Protein AF-A0A9D4WRE0-F1 (afdb_monomer_lite)

Radius of gyration: 13.5 Å; chains: 1; bounding box: 32×35×29 Å

Structure (mmCIF, N/CA/C/O backbone):
data_AF-A0A9D4WRE0-F1
#
_entry.id   AF-A0A9D4WRE0-F1
#
loop_
_atom_site.group_PDB
_atom_site.id
_atom_site.type_symbol
_atom_site.label_atom_id
_atom_site.label_alt_id
_atom_site.label_comp_id
_atom_site.label_asym_id
_atom_site.label_entity_id
_atom_site.label_seq_id
_atom_site.pdbx_PDB_ins_code
_atom_site.Cartn_x
_atom_site.Cartn_y
_atom_site.Cartn_z
_atom_site.occupancy
_atom_site.B_iso_or_equiv
_atom_site.auth_seq_id
_atom_site.auth_comp_id
_atom_site.auth_asym_id
_atom_site.auth_atom_id
_atom_site.pdbx_PDB_model_num
ATOM 1 N N . MET A 1 1 ? -13.175 -20.732 8.005 1.00 46.69 1 MET A N 1
ATOM 2 C CA . MET A 1 1 ? -12.170 -20.190 7.065 1.00 46.69 1 MET A CA 1
ATOM 3 C C . MET A 1 1 ? -12.876 -19.077 6.312 1.00 46.69 1 MET A C 1
ATOM 5 O O . MET A 1 1 ? -13.710 -19.354 5.464 1.00 46.69 1 MET A O 1
ATOM 9 N N . ASN A 1 2 ? -12.746 -17.848 6.807 1.00 51.53 2 ASN A N 1
ATOM 10 C CA . ASN A 1 2 ? -13.695 -16.771 6.513 1.00 51.53 2 ASN A CA 1
ATOM 11 C C . ASN A 1 2 ? -13.496 -16.221 5.091 1.00 51.53 2 ASN A C 1
ATOM 13 O O . ASN A 1 2 ? -12.361 -16.083 4.646 1.00 51.53 2 ASN A O 1
ATOM 17 N N . ASN A 1 3 ? -14.605 -15.912 4.407 1.00 74.88 3 ASN A N 1
ATOM 18 C CA . ASN A 1 3 ? -14.673 -15.383 3.039 1.00 74.88 3 ASN A CA 1
ATOM 19 C C . ASN A 1 3 ? -13.691 -14.224 2.792 1.00 74.88 3 ASN A C 1
ATOM 21 O O . ASN A 1 3 ? -13.982 -13.076 3.139 1.00 74.88 3 ASN A O 1
ATOM 25 N N . LEU A 1 4 ? -12.573 -14.509 2.121 1.00 86.00 4 LEU A N 1
ATOM 26 C CA . LEU A 1 4 ? -11.777 -13.478 1.463 1.00 86.00 4 LEU A CA 1
ATOM 27 C C . LEU A 1 4 ? -12.585 -12.939 0.279 1.00 86.00 4 LEU A C 1
ATOM 29 O O . LEU A 1 4 ? -13.118 -13.706 -0.522 1.00 86.00 4 LEU A O 1
ATOM 33 N N . LYS A 1 5 ? -12.704 -11.615 0.189 1.00 90.00 5 LYS A N 1
ATOM 34 C CA . LYS A 1 5 ? -13.376 -10.931 -0.920 1.00 90.00 5 LYS A CA 1
ATOM 35 C C . LYS A 1 5 ? -12.336 -10.192 -1.747 1.00 90.00 5 LYS A C 1
ATOM 37 O O . LYS A 1 5 ? -11.431 -9.582 -1.181 1.00 90.00 5 LYS A O 1
ATOM 42 N N . LEU A 1 6 ? -12.494 -10.218 -3.070 1.00 91.88 6 LEU A N 1
ATOM 43 C CA . LEU A 1 6 ? -11.741 -9.325 -3.945 1.00 91.88 6 LEU A CA 1
ATOM 44 C C . LEU A 1 6 ? -12.129 -7.883 -3.617 1.00 91.88 6 LEU A C 1
ATOM 46 O O . LEU A 1 6 ? -13.314 -7.562 -3.511 1.00 91.88 6 LEU A O 1
ATOM 50 N N . LEU A 1 7 ? -11.122 -7.035 -3.429 1.00 93.25 7 LEU A N 1
ATOM 51 C CA . LEU A 1 7 ? -11.299 -5.653 -3.020 1.00 93.25 7 LEU A CA 1
ATOM 52 C C . LEU A 1 7 ? -10.498 -4.742 -3.947 1.00 93.25 7 LEU A C 1
ATOM 54 O O . LEU A 1 7 ? -9.278 -4.861 -4.054 1.00 93.25 7 LEU A O 1
ATOM 58 N N . THR A 1 8 ? -11.199 -3.810 -4.581 1.00 95.75 8 THR A N 1
ATOM 59 C CA . THR A 1 8 ? -10.577 -2.694 -5.288 1.00 95.75 8 THR A CA 1
ATOM 60 C C . THR A 1 8 ? -10.283 -1.588 -4.283 1.00 95.75 8 THR A C 1
ATOM 62 O O . THR A 1 8 ? -11.190 -1.103 -3.606 1.00 95.75 8 THR A O 1
ATOM 65 N N . VAL A 1 9 ? -9.015 -1.199 -4.175 1.00 96.38 9 VAL A N 1
ATOM 66 C CA . VAL A 1 9 ? -8.547 -0.140 -3.274 1.00 96.38 9 VAL A CA 1
ATOM 67 C C . VAL A 1 9 ? -7.733 0.892 -4.044 1.00 96.38 9 VAL A C 1
ATOM 69 O O . VAL A 1 9 ? -7.092 0.544 -5.041 1.00 96.38 9 VAL A O 1
ATOM 72 N N . PRO A 1 10 ? -7.740 2.161 -3.607 1.00 97.44 10 PRO A N 1
ATOM 73 C CA . PRO A 1 10 ? -6.903 3.165 -4.225 1.00 97.44 10 PRO A CA 1
ATOM 74 C C . PRO A 1 10 ? -5.438 2.957 -3.813 1.00 97.44 10 PRO A C 1
ATOM 76 O O . PRO A 1 10 ? -5.128 2.742 -2.639 1.00 97.44 10 PRO A O 1
ATOM 79 N N . VAL A 1 11 ? -4.533 3.046 -4.783 1.00 96.81 11 VAL A N 1
ATOM 80 C CA . VAL A 1 11 ? -3.077 2.941 -4.605 1.00 96.81 11 VAL A CA 1
ATOM 81 C C . VAL A 1 11 ? -2.386 4.112 -5.286 1.00 96.81 11 VAL A C 1
ATOM 83 O O . VAL A 1 11 ? -2.848 4.588 -6.322 1.00 96.81 11 VAL A O 1
ATOM 86 N N . ARG A 1 12 ? -1.281 4.590 -4.722 1.00 95.94 12 ARG A N 1
ATOM 87 C CA . ARG A 1 12 ? -0.372 5.529 -5.384 1.00 95.94 12 ARG A CA 1
ATOM 88 C C . ARG A 1 12 ? 0.725 4.729 -6.060 1.00 95.94 12 ARG A C 1
ATOM 90 O O . ARG A 1 12 ? 1.343 3.898 -5.409 1.00 95.94 12 ARG A O 1
ATOM 97 N N . VAL A 1 13 ? 0.953 4.993 -7.339 1.00 95.56 13 VAL A N 1
ATOM 98 C CA . VAL A 1 13 ? 1.994 4.350 -8.146 1.00 95.56 13 VAL A CA 1
ATOM 99 C C . VAL A 1 13 ? 2.935 5.421 -8.661 1.00 95.56 13 VAL A C 1
ATOM 101 O O . VAL A 1 13 ? 2.472 6.426 -9.203 1.00 95.56 13 VAL A O 1
ATOM 104 N N . GLY A 1 14 ? 4.233 5.215 -8.488 1.00 94.50 14 GLY A N 1
ATOM 105 C CA . GLY A 1 14 ? 5.263 6.086 -9.039 1.00 94.50 14 GLY A CA 1
ATOM 106 C C . GLY A 1 14 ? 6.647 5.476 -8.894 1.00 94.50 14 GLY A C 1
ATOM 107 O O . GLY A 1 14 ? 6.798 4.362 -8.391 1.00 94.50 14 GLY A O 1
ATOM 108 N N . GLN A 1 15 ? 7.658 6.249 -9.274 1.00 93.00 15 GLN A N 1
ATOM 109 C CA . GLN A 1 15 ? 9.035 5.784 -9.286 1.00 93.00 15 GLN A CA 1
ATOM 110 C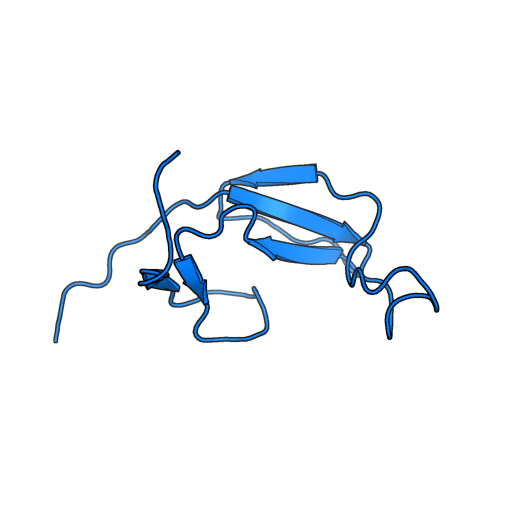 C . GLN A 1 15 ? 9.535 5.518 -7.863 1.00 93.00 15 GLN A C 1
ATOM 112 O O . GLN A 1 15 ? 9.494 6.411 -7.003 1.00 93.00 15 GLN A O 1
ATOM 117 N N . ALA A 1 16 ? 10.051 4.309 -7.644 1.00 88.25 16 ALA A N 1
ATOM 118 C CA . ALA A 1 16 ? 10.727 3.941 -6.415 1.00 88.25 16 ALA A CA 1
ATOM 119 C C . ALA A 1 16 ? 11.988 4.795 -6.245 1.00 88.25 16 ALA A C 1
ATOM 121 O O . ALA A 1 16 ? 12.831 4.905 -7.140 1.00 88.25 16 ALA A O 1
ATOM 122 N N . VAL A 1 17 ? 12.128 5.396 -5.072 1.00 82.81 17 VAL A N 1
ATOM 123 C CA . VAL A 1 17 ? 13.384 5.996 -4.625 1.00 82.81 17 VAL A CA 1
ATOM 124 C C . VAL A 1 17 ? 13.970 5.092 -3.544 1.00 82.81 17 VAL A C 1
ATOM 126 O O . VAL A 1 17 ? 13.221 4.413 -2.847 1.00 82.81 17 VAL A O 1
ATOM 129 N N . GLY A 1 18 ? 15.304 5.014 -3.448 1.00 72.25 18 GLY A N 1
ATOM 130 C CA . GLY A 1 18 ? 15.996 4.194 -2.439 1.00 72.25 18 GLY A CA 1
ATOM 131 C C . GLY A 1 18 ? 15.692 4.636 -0.998 1.00 72.25 18 GLY A C 1
ATOM 132 O O . GLY A 1 18 ? 14.676 5.278 -0.748 1.00 72.25 18 GLY A O 1
ATOM 133 N N . VAL A 1 19 ? 16.577 4.334 -0.033 1.00 63.38 19 VAL A N 1
ATOM 134 C CA . VAL A 1 19 ? 16.465 4.888 1.337 1.00 63.38 19 VAL A CA 1
ATOM 135 C C . VAL A 1 19 ? 16.149 6.382 1.237 1.00 63.38 19 VAL A C 1
ATOM 137 O O . VAL A 1 19 ? 16.939 7.126 0.655 1.00 63.38 19 VAL A O 1
ATOM 140 N N . GL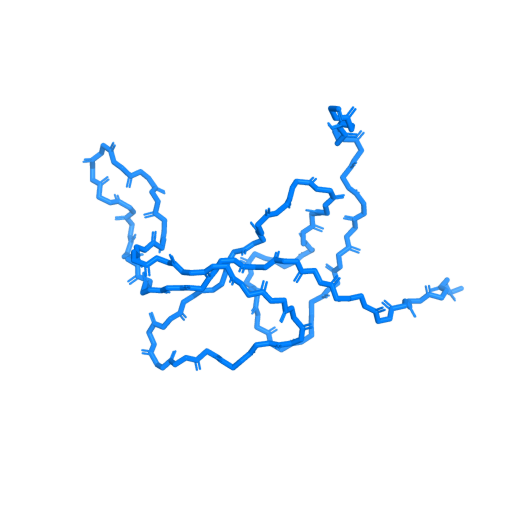Y A 1 20 ? 14.933 6.768 1.652 1.00 60.22 20 GLY A N 1
ATOM 141 C CA . GLY A 1 20 ? 14.326 8.049 1.285 1.00 60.22 20 GLY A CA 1
ATOM 142 C C . GLY A 1 20 ? 15.314 9.196 1.464 1.00 60.22 20 GLY A C 1
ATOM 143 O O . GLY A 1 20 ? 16.103 9.183 2.410 1.00 60.22 20 GLY A O 1
ATOM 144 N N . GLN A 1 21 ? 15.315 10.159 0.535 1.00 59.38 21 GLN A N 1
ATOM 145 C CA . GLN A 1 21 ? 16.254 11.283 0.588 1.00 59.38 21 GLN A CA 1
ATOM 146 C C . GLN A 1 21 ? 16.295 11.866 2.004 1.00 59.38 21 GLN A C 1
ATOM 148 O O . GLN A 1 21 ? 15.249 12.017 2.639 1.00 59.38 21 GLN A O 1
ATOM 153 N N . ALA A 1 22 ? 17.486 12.199 2.506 1.00 61.31 22 ALA A N 1
ATOM 154 C CA . ALA A 1 22 ? 17.624 12.827 3.815 1.00 61.31 22 ALA A CA 1
ATOM 155 C C . ALA A 1 22 ? 16.691 14.055 3.898 1.00 61.31 22 ALA A C 1
ATOM 157 O O . ALA A 1 22 ? 16.795 14.981 3.096 1.00 61.31 22 ALA A O 1
ATOM 158 N N . GLY A 1 23 ? 15.721 14.020 4.819 1.00 66.44 23 GLY A N 1
ATOM 159 C CA . GLY A 1 23 ? 14.688 15.056 4.978 1.00 66.44 23 GLY A CA 1
ATOM 160 C C . GLY A 1 23 ? 13.357 14.811 4.246 1.00 66.44 23 GLY A C 1
ATOM 161 O O . GLY A 1 23 ? 12.392 15.529 4.499 1.00 66.44 23 GLY A O 1
ATOM 162 N N . ARG A 1 24 ? 13.251 13.795 3.380 1.00 60.53 24 ARG A N 1
ATOM 163 C CA . ARG A 1 24 ? 12.007 13.354 2.723 1.00 60.53 24 ARG A CA 1
ATOM 164 C C . ARG A 1 24 ? 11.928 11.823 2.726 1.00 60.53 24 ARG A C 1
ATOM 166 O O . ARG A 1 24 ? 12.298 11.197 1.735 1.00 60.53 24 ARG A O 1
ATOM 173 N N . PRO A 1 25 ? 11.386 11.207 3.790 1.00 61.62 25 PRO A N 1
ATOM 174 C CA . PRO A 1 25 ? 11.358 9.750 3.964 1.00 61.62 25 PRO A CA 1
ATOM 175 C C . PRO A 1 25 ? 10.411 9.012 2.994 1.00 61.62 25 PRO A C 1
ATOM 177 O O . PRO A 1 25 ? 10.067 7.859 3.234 1.00 61.62 25 PRO A O 1
ATOM 180 N N . LYS A 1 26 ? 9.953 9.656 1.911 1.00 67.31 26 LYS A N 1
ATOM 181 C CA . LYS A 1 26 ? 9.062 9.026 0.934 1.00 67.31 26 LYS A CA 1
ATOM 182 C C . LYS A 1 26 ? 9.845 8.034 0.083 1.00 67.31 26 LYS A C 1
ATOM 184 O O . LYS A 1 26 ? 10.897 8.377 -0.444 1.00 67.31 26 LYS A O 1
ATOM 189 N N . ILE A 1 27 ? 9.271 6.847 -0.070 1.00 79.06 27 ILE A N 1
ATOM 190 C CA . ILE A 1 27 ? 9.799 5.727 -0.860 1.00 79.06 27 ILE A CA 1
ATOM 191 C C . ILE A 1 27 ? 9.350 5.766 -2.331 1.00 79.06 27 ILE A C 1
ATOM 193 O O . ILE A 1 27 ? 9.923 5.075 -3.166 1.00 79.06 27 ILE A O 1
ATOM 197 N N . ILE A 1 28 ? 8.372 6.621 -2.667 1.00 88.75 28 ILE A N 1
ATOM 198 C CA . ILE A 1 28 ? 7.859 6.827 -4.030 1.00 88.75 28 ILE A CA 1
ATOM 199 C C . ILE A 1 28 ? 7.842 8.327 -4.366 1.00 88.75 28 ILE A C 1
ATOM 201 O O . ILE A 1 28 ? 7.437 9.162 -3.549 1.00 88.75 28 ILE A O 1
ATOM 205 N N . THR A 1 29 ? 8.242 8.684 -5.590 1.00 88.19 29 THR A N 1
ATOM 206 C CA . THR A 1 29 ? 8.154 10.054 -6.132 1.00 88.19 29 THR A CA 1
ATOM 207 C C . THR A 1 29 ? 7.348 10.102 -7.429 1.00 88.19 29 THR A C 1
ATOM 209 O O . THR A 1 29 ? 7.171 9.087 -8.095 1.00 88.19 29 THR A O 1
ATOM 212 N N . GLY A 1 30 ? 6.809 11.282 -7.767 1.00 90.06 30 GLY A N 1
ATOM 213 C CA . GLY A 1 30 ? 6.056 11.477 -9.014 1.00 90.06 30 GLY A CA 1
ATOM 214 C C . GLY A 1 30 ? 4.799 10.609 -9.136 1.00 90.06 30 GLY A C 1
ATOM 215 O O . GLY A 1 30 ? 4.430 10.233 -10.243 1.00 90.06 30 GLY A O 1
ATOM 216 N N . PHE A 1 31 ? 4.167 10.248 -8.013 1.00 94.50 31 PHE A N 1
ATOM 217 C CA . PHE A 1 31 ? 3.093 9.262 -8.029 1.00 94.50 31 PHE A CA 1
ATOM 218 C C . PHE A 1 31 ? 1.762 9.803 -8.561 1.00 94.50 31 PHE A C 1
ATOM 220 O O . PHE A 1 31 ? 1.421 10.977 -8.393 1.00 94.50 31 PHE A O 1
ATOM 227 N N . ARG A 1 32 ? 0.951 8.889 -9.099 1.00 95.50 32 ARG A N 1
ATOM 228 C CA . ARG A 1 32 ? -0.467 9.091 -9.412 1.00 95.50 32 ARG A CA 1
ATOM 229 C C . ARG A 1 32 ? -1.323 8.082 -8.654 1.00 95.50 32 ARG A C 1
ATOM 231 O O . ARG A 1 32 ? -0.895 6.959 -8.405 1.00 95.50 32 ARG A O 1
ATOM 238 N N . THR A 1 33 ? -2.541 8.475 -8.289 1.00 96.88 33 THR A N 1
ATOM 239 C CA . THR A 1 33 ? -3.505 7.558 -7.669 1.00 96.88 33 THR A CA 1
ATOM 240 C C . THR A 1 33 ? -4.247 6.752 -8.736 1.00 96.88 33 THR A C 1
ATOM 242 O O . THR A 1 33 ? -4.761 7.303 -9.710 1.00 96.88 33 THR A O 1
ATOM 245 N N . HIS A 1 34 ? -4.326 5.446 -8.521 1.00 96.88 34 HIS A N 1
ATOM 246 C CA . HIS A 1 34 ? -5.038 4.459 -9.324 1.00 96.88 34 HIS A CA 1
ATOM 247 C C . HIS A 1 34 ? -5.940 3.612 -8.421 1.00 96.88 34 HIS A C 1
ATOM 249 O O . HIS A 1 34 ? -5.901 3.743 -7.203 1.00 96.88 34 HIS A O 1
ATOM 255 N N . SER A 1 35 ? -6.755 2.742 -9.013 1.00 97.31 35 SER A N 1
ATOM 256 C CA . SER A 1 35 ? -7.510 1.707 -8.298 1.00 97.31 35 SER A CA 1
ATOM 257 C C . SER A 1 35 ? -6.994 0.333 -8.713 1.00 97.31 35 SER A C 1
ATOM 259 O O . SER A 1 35 ? -6.716 0.131 -9.892 1.00 97.31 35 SER A O 1
ATOM 261 N N . THR A 1 36 ? -6.843 -0.594 -7.766 1.00 96.50 36 THR A N 1
ATOM 262 C CA . THR A 1 36 ? -6.370 -1.957 -8.054 1.00 96.50 36 THR A CA 1
ATOM 263 C C . THR A 1 36 ? -7.370 -2.767 -8.901 1.00 96.50 36 THR A C 1
ATOM 265 O O . THR A 1 36 ? -8.584 -2.587 -8.755 1.00 96.50 36 THR A O 1
ATOM 268 N N . PRO A 1 37 ? -6.896 -3.708 -9.744 1.00 96.38 37 PRO A N 1
ATOM 269 C CA . PRO A 1 37 ? -5.493 -4.063 -9.990 1.00 96.38 37 PRO A CA 1
ATOM 270 C C . PRO A 1 37 ? -4.763 -3.029 -10.861 1.00 96.38 37 PRO A C 1
ATOM 272 O O . PRO A 1 37 ? -5.366 -2.366 -11.698 1.00 96.38 37 PRO A O 1
ATOM 275 N N . VAL A 1 38 ? -3.449 -2.911 -10.669 1.00 95.31 38 VAL A N 1
ATOM 276 C CA . VAL A 1 38 ? -2.576 -2.018 -11.446 1.00 95.31 38 VAL A CA 1
ATOM 277 C C . VAL A 1 38 ? -1.401 -2.805 -12.013 1.00 95.31 38 VAL A C 1
ATOM 279 O O . VAL A 1 38 ? -0.932 -3.752 -11.384 1.00 95.31 38 VAL A O 1
ATOM 282 N N . LEU A 1 39 ? -0.927 -2.410 -13.192 1.00 94.81 39 LEU A N 1
ATOM 283 C CA . LEU A 1 39 ? 0.323 -2.907 -13.758 1.00 94.81 39 LEU A CA 1
ATOM 284 C C . LEU A 1 39 ? 1.430 -1.902 -13.427 1.00 94.81 39 LEU A C 1
ATOM 286 O O . LEU A 1 39 ? 1.293 -0.727 -13.760 1.00 94.81 39 LEU A O 1
ATOM 290 N N . LEU A 1 40 ? 2.492 -2.357 -12.763 1.00 92.62 40 LEU A N 1
ATOM 291 C CA . LEU A 1 40 ? 3.648 -1.524 -12.429 1.00 92.62 40 LEU A CA 1
ATOM 292 C C . LEU A 1 40 ? 4.669 -1.573 -13.566 1.00 92.62 40 LEU A C 1
ATOM 294 O O . LEU A 1 40 ? 4.954 -2.653 -14.092 1.00 92.62 40 LEU A O 1
ATOM 298 N N . ALA A 1 41 ? 5.215 -0.418 -13.951 1.00 93.31 41 ALA A N 1
ATOM 299 C CA . ALA A 1 41 ? 6.362 -0.381 -14.846 1.00 93.31 41 ALA A CA 1
ATOM 300 C C . ALA A 1 41 ? 7.645 -0.775 -14.094 1.00 93.31 41 ALA A C 1
ATOM 302 O O . ALA A 1 41 ? 7.690 -0.826 -12.864 1.00 93.31 41 ALA A O 1
ATOM 303 N N . VAL A 1 42 ? 8.719 -1.053 -14.836 1.00 91.69 42 VAL A N 1
ATOM 304 C CA . VAL A 1 42 ? 10.024 -1.355 -14.234 1.00 91.69 42 VAL A CA 1
ATOM 305 C C . VAL A 1 42 ? 10.494 -0.160 -13.402 1.00 91.69 42 VAL A C 1
ATOM 307 O O . VAL A 1 42 ? 10.646 0.938 -13.929 1.00 91.69 42 VAL A O 1
ATOM 310 N N . GLY A 1 43 ? 10.756 -0.393 -12.113 1.00 89.56 43 GLY A N 1
ATOM 311 C CA . GLY A 1 43 ? 11.190 0.645 -11.175 1.00 89.56 43 GLY A CA 1
ATOM 312 C C . GLY A 1 43 ? 10.053 1.434 -10.518 1.00 89.56 43 GLY A C 1
ATOM 313 O O . GLY A 1 43 ? 10.339 2.288 -9.677 1.00 89.56 43 GLY A O 1
ATOM 314 N N . ASP A 1 44 ? 8.792 1.145 -10.847 1.00 92.81 44 ASP A N 1
ATOM 315 C CA . ASP A 1 44 ? 7.650 1.676 -10.106 1.00 92.81 44 ASP A CA 1
ATOM 316 C C . ASP A 1 44 ? 7.399 0.871 -8.832 1.00 92.81 44 ASP A C 1
ATOM 318 O O . ASP A 1 44 ? 7.626 -0.336 -8.761 1.00 92.81 44 ASP A O 1
ATOM 322 N N . MET A 1 45 ? 6.853 1.549 -7.831 1.00 92.75 45 MET A N 1
ATOM 323 C CA . MET A 1 45 ? 6.353 0.943 -6.610 1.00 92.75 45 MET A CA 1
ATOM 324 C C . MET A 1 45 ? 4.950 1.479 -6.310 1.00 92.75 45 MET A C 1
ATOM 326 O O . MET A 1 45 ? 4.620 2.627 -6.625 1.00 92.75 45 MET A O 1
ATOM 330 N N . ALA A 1 46 ? 4.121 0.628 -5.703 1.00 94.12 46 ALA A N 1
ATOM 331 C CA . ALA A 1 46 ? 2.804 0.998 -5.209 1.00 94.12 46 ALA A CA 1
ATOM 332 C C . ALA A 1 46 ? 2.778 1.119 -3.678 1.00 94.12 46 ALA A C 1
ATOM 334 O O . ALA A 1 46 ? 3.331 0.279 -2.970 1.00 94.12 46 ALA A O 1
ATOM 335 N N . GLU A 1 47 ? 2.049 2.113 -3.174 1.00 93.88 47 GLU A N 1
ATOM 336 C CA . GLU A 1 47 ? 1.618 2.219 -1.772 1.00 93.88 47 GLU A CA 1
ATOM 337 C C . GLU A 1 47 ? 0.090 2.375 -1.698 1.00 93.88 47 GLU A C 1
ATOM 339 O O . GLU A 1 47 ? -0.537 2.865 -2.642 1.00 93.88 47 GLU A O 1
ATOM 344 N N . LEU A 1 48 ? -0.542 1.972 -0.589 1.00 95.69 48 LEU A N 1
ATOM 345 C CA . LEU A 1 48 ? -1.971 2.235 -0.387 1.00 95.69 48 LEU A CA 1
ATOM 346 C C . LEU A 1 48 ? -2.214 3.748 -0.317 1.00 95.69 48 LEU A C 1
ATOM 348 O O . LEU A 1 48 ? -1.485 4.479 0.344 1.00 95.69 48 LEU A O 1
ATOM 352 N N . ALA A 1 49 ? -3.266 4.223 -0.981 1.00 95.38 49 ALA A N 1
ATOM 353 C CA . ALA A 1 49 ? -3.677 5.628 -0.937 1.00 95.38 49 ALA A CA 1
ATOM 354 C C . ALA A 1 49 ? -4.769 5.885 0.118 1.00 95.38 49 ALA A C 1
ATOM 356 O O . ALA A 1 49 ? -5.462 6.900 0.061 1.00 95.38 49 ALA A O 1
ATOM 357 N N . THR A 1 50 ? -4.979 4.934 1.029 1.00 94.25 50 THR A N 1
ATOM 358 C CA . THR A 1 50 ? -6.005 4.969 2.069 1.00 94.25 50 THR A CA 1
ATOM 359 C C . THR A 1 50 ? -5.486 4.301 3.333 1.00 94.25 50 THR A C 1
ATOM 361 O O . THR A 1 50 ? -4.866 3.244 3.264 1.00 94.25 50 THR A O 1
ATOM 364 N N . GLU A 1 51 ? -5.830 4.879 4.480 1.00 95.06 51 GLU A N 1
ATOM 365 C CA . GLU A 1 51 ? -5.525 4.321 5.800 1.00 95.06 51 GLU A CA 1
ATOM 366 C C . GLU A 1 51 ? -6.570 3.299 6.271 1.00 95.06 51 GLU A C 1
ATOM 368 O O . GLU A 1 51 ? -6.434 2.726 7.346 1.00 95.06 51 GLU A O 1
ATOM 373 N N . LYS A 1 52 ? -7.628 3.038 5.490 1.00 96.31 52 LYS A N 1
ATOM 374 C CA . LYS A 1 52 ? -8.705 2.102 5.866 1.00 96.31 52 LYS A CA 1
ATOM 375 C C . LYS A 1 52 ? -8.223 0.660 6.026 1.00 96.31 52 LYS A C 1
ATOM 377 O O . LYS A 1 52 ? -8.834 -0.132 6.748 1.00 96.31 52 LYS A O 1
ATOM 382 N N . TYR A 1 53 ? -7.146 0.310 5.335 1.00 96.00 53 TYR A N 1
ATOM 383 C CA . TYR A 1 53 ? -6.610 -1.038 5.288 1.00 96.00 53 TYR A CA 1
ATOM 384 C C . TYR A 1 53 ? -5.120 -1.033 5.604 1.00 96.00 53 TYR A C 1
ATOM 386 O O . TYR A 1 53 ? -4.401 -0.123 5.211 1.00 96.00 53 TYR A O 1
ATOM 394 N N . ILE A 1 54 ? -4.656 -2.095 6.256 1.00 95.88 54 ILE A N 1
ATOM 395 C CA . ILE A 1 54 ? -3.234 -2.367 6.471 1.00 95.88 54 ILE A CA 1
ATOM 396 C C . ILE A 1 54 ? -2.884 -3.620 5.661 1.00 95.88 54 ILE A C 1
ATOM 398 O O . ILE A 1 54 ? -3.573 -4.640 5.799 1.00 95.88 54 ILE A O 1
ATOM 402 N N . PRO A 1 55 ? -1.841 -3.596 4.818 1.00 95.50 55 PRO A N 1
ATOM 403 C CA . PRO A 1 55 ? -1.416 -4.785 4.102 1.00 95.50 55 PRO A CA 1
ATOM 404 C C . PRO A 1 55 ? -0.678 -5.740 5.046 1.00 95.50 55 PRO A C 1
ATOM 406 O O . PRO A 1 55 ? 0.049 -5.318 5.943 1.00 95.50 55 PRO A O 1
ATOM 409 N N . LEU A 1 56 ? -0.869 -7.048 4.857 1.00 94.62 56 LEU A N 1
ATOM 410 C CA . LEU A 1 56 ? -0.117 -8.063 5.610 1.00 94.62 56 LEU A CA 1
ATOM 411 C C . LEU A 1 56 ? 1.305 -8.275 5.063 1.00 94.62 56 LEU A C 1
ATOM 413 O O . LEU A 1 56 ? 2.137 -8.860 5.750 1.00 94.62 56 LEU A O 1
ATOM 417 N N . SER A 1 57 ? 1.571 -7.803 3.843 1.00 93.19 57 SER A N 1
ATOM 418 C CA . SER A 1 57 ? 2.890 -7.782 3.206 1.00 93.19 57 SER A CA 1
ATOM 419 C C . SER A 1 57 ? 3.382 -6.336 3.091 1.00 93.19 57 SER A C 1
ATOM 421 O O . SER A 1 57 ? 2.581 -5.465 2.746 1.00 93.19 57 SER A O 1
ATOM 423 N N . PRO A 1 58 ? 4.678 -6.059 3.312 1.00 86.38 58 PRO A N 1
ATOM 424 C CA . PRO A 1 58 ? 5.248 -4.732 3.080 1.00 86.38 58 PRO 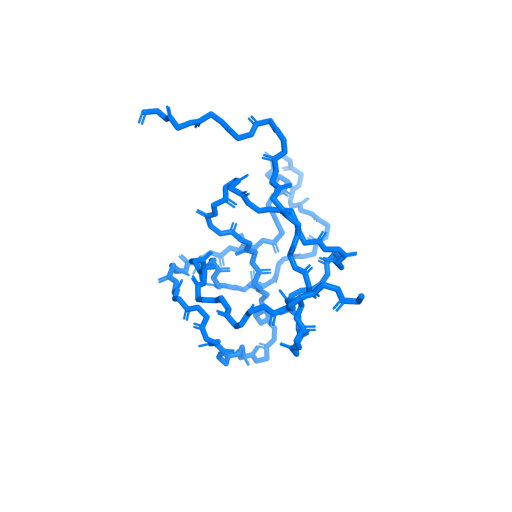A CA 1
ATOM 425 C C . PRO A 1 58 ? 5.354 -4.369 1.588 1.00 86.38 58 PRO A C 1
ATOM 427 O O . PRO A 1 58 ? 5.571 -3.207 1.263 1.00 86.38 58 PRO A O 1
ATOM 430 N N . ILE A 1 59 ? 5.214 -5.347 0.685 1.00 88.81 59 ILE A N 1
ATOM 431 C CA . ILE A 1 59 ? 5.339 -5.173 -0.767 1.00 88.81 59 ILE A CA 1
ATOM 432 C C . ILE A 1 59 ? 3.971 -5.395 -1.421 1.00 88.81 59 ILE A C 1
ATOM 434 O O . ILE A 1 59 ? 3.320 -6.415 -1.168 1.00 88.81 59 ILE A O 1
ATOM 438 N N . LEU A 1 60 ? 3.550 -4.449 -2.271 1.00 93.38 60 LEU A N 1
ATOM 439 C CA . LEU A 1 60 ? 2.280 -4.481 -3.005 1.00 93.38 60 LEU A CA 1
ATOM 440 C C . LEU A 1 60 ? 2.407 -5.103 -4.407 1.00 93.38 60 LEU A C 1
ATOM 442 O O . LEU A 1 60 ? 2.074 -4.470 -5.406 1.00 93.38 60 LEU A O 1
ATOM 446 N N . GLU A 1 61 ? 2.866 -6.353 -4.477 1.00 90.44 61 GLU A N 1
ATOM 447 C CA . GLU A 1 61 ? 3.024 -7.109 -5.727 1.00 90.44 61 GLU A CA 1
ATOM 448 C C . GLU A 1 61 ? 2.152 -8.373 -5.747 1.00 90.44 61 GLU A C 1
ATOM 450 O O . GLU A 1 61 ? 1.950 -9.034 -4.727 1.00 90.44 61 GLU A O 1
ATOM 455 N N . GLY A 1 62 ? 1.627 -8.725 -6.924 1.00 91.31 62 GLY A N 1
ATOM 456 C CA . GLY A 1 62 ? 0.754 -9.889 -7.091 1.00 91.31 62 GLY A CA 1
ATOM 457 C C . GLY A 1 62 ? -0.591 -9.737 -6.369 1.00 91.31 62 GLY A C 1
ATOM 458 O O . GLY A 1 62 ? -1.306 -8.755 -6.568 1.00 91.31 62 GLY A O 1
ATOM 459 N N . MET A 1 63 ? -0.959 -10.731 -5.554 1.00 91.88 63 MET A N 1
ATOM 460 C CA . MET A 1 63 ? -2.147 -10.677 -4.694 1.00 91.88 63 MET A CA 1
ATOM 461 C C . MET A 1 63 ? -1.744 -10.384 -3.252 1.00 91.88 63 MET A C 1
ATOM 463 O O . MET A 1 63 ? -1.023 -11.163 -2.632 1.00 91.88 63 MET A O 1
ATOM 467 N N . VAL A 1 64 ? -2.275 -9.295 -2.695 1.00 94.06 64 VAL A N 1
ATOM 468 C CA . VAL A 1 64 ? -2.002 -8.882 -1.315 1.00 94.06 64 VAL A CA 1
ATOM 469 C C . VAL A 1 64 ? -3.251 -8.998 -0.460 1.00 94.06 64 VAL A C 1
ATOM 471 O O . VAL A 1 64 ? -4.332 -8.548 -0.837 1.00 94.06 64 VAL A O 1
ATOM 474 N N . ILE A 1 65 ? -3.083 -9.582 0.725 1.00 95.25 65 ILE A N 1
ATOM 475 C CA . ILE A 1 65 ? -4.137 -9.664 1.731 1.00 95.25 65 ILE A CA 1
ATOM 476 C C . ILE A 1 65 ? -4.115 -8.386 2.568 1.00 95.25 65 ILE A C 1
ATOM 478 O O . ILE A 1 65 ? -3.083 -7.991 3.116 1.00 95.25 65 ILE A O 1
ATOM 482 N N . LEU A 1 66 ? -5.284 -7.765 2.674 1.00 95.50 66 LEU A N 1
ATOM 483 C CA . LEU A 1 66 ? -5.517 -6.557 3.450 1.00 95.50 66 LEU A CA 1
ATOM 484 C C . LEU A 1 66 ? -6.321 -6.901 4.707 1.00 95.50 66 LEU A C 1
ATOM 486 O O . LEU A 1 66 ? -7.314 -7.628 4.633 1.00 95.50 66 LEU A O 1
ATOM 490 N N . LYS A 1 67 ? -5.921 -6.346 5.852 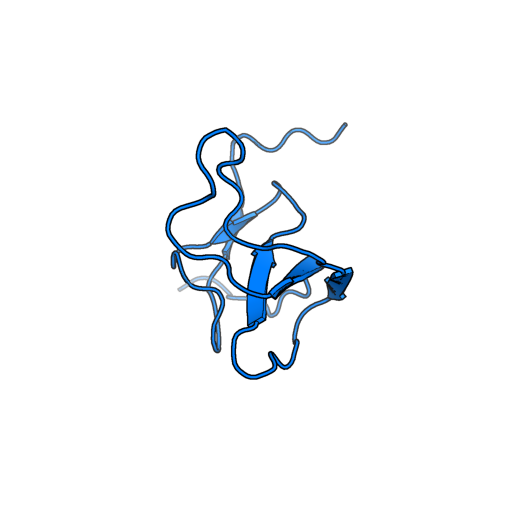1.00 94.94 67 LYS A N 1
ATOM 491 C CA . LYS A 1 67 ? -6.746 -6.303 7.068 1.00 94.94 67 LYS A CA 1
ATOM 492 C C . LYS A 1 67 ? -7.369 -4.916 7.210 1.00 94.94 67 LYS A C 1
ATOM 494 O O . LYS A 1 67 ? -6.766 -3.931 6.793 1.00 94.94 67 LYS A O 1
ATOM 499 N N . ASN A 1 68 ? -8.553 -4.826 7.812 1.00 94.81 68 ASN A N 1
ATOM 500 C CA . ASN A 1 68 ? -9.091 -3.526 8.222 1.00 94.81 68 ASN A CA 1
ATOM 501 C C . ASN A 1 68 ? -8.134 -2.881 9.230 1.00 94.81 68 ASN A C 1
ATOM 503 O O . ASN A 1 68 ? -7.608 -3.569 10.110 1.00 94.81 68 ASN A O 1
ATOM 507 N N . ASN A 1 69 ? -7.922 -1.578 9.095 1.00 95.88 69 ASN A N 1
ATOM 508 C CA . ASN A 1 69 ? -7.189 -0.805 10.080 1.00 95.88 69 ASN A 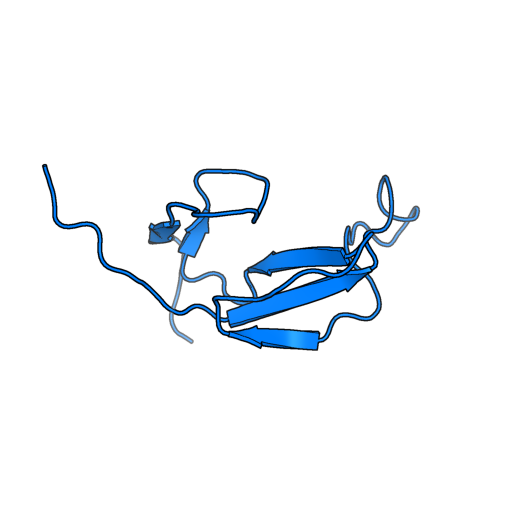CA 1
ATOM 509 C C . ASN A 1 69 ? -8.115 -0.493 11.275 1.00 95.88 69 ASN A C 1
ATOM 511 O O . ASN A 1 69 ? -9.137 0.162 11.063 1.00 95.88 69 ASN A O 1
ATOM 515 N N . PRO A 1 70 ? -7.811 -0.958 12.502 1.00 96.31 70 PRO A N 1
ATOM 516 C CA . PRO A 1 70 ? -8.621 -0.647 13.682 1.00 96.31 70 PRO A CA 1
ATOM 517 C C . PRO A 1 70 ? -8.588 0.840 14.060 1.00 96.31 70 PRO A C 1
ATOM 519 O O . PRO A 1 70 ? -9.537 1.316 14.674 1.00 96.31 70 PRO A O 1
ATOM 522 N N . ASP A 1 71 ? -7.542 1.566 13.658 1.00 95.88 71 ASP A N 1
ATOM 523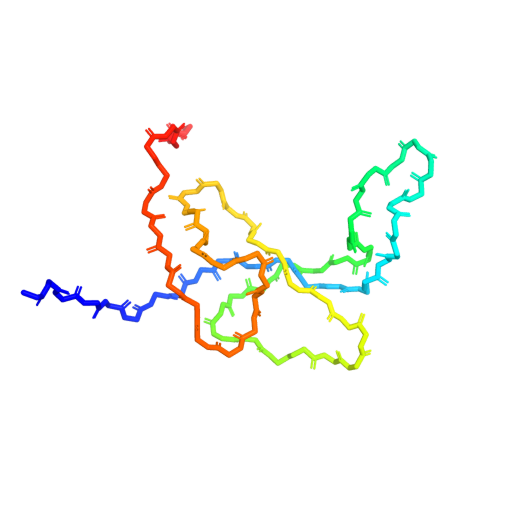 C CA . ASP A 1 71 ? -7.343 2.982 13.982 1.00 95.88 71 ASP A CA 1
ATOM 524 C C . ASP A 1 71 ? -7.932 3.920 12.913 1.00 95.88 71 ASP A C 1
ATOM 526 O O . ASP A 1 71 ? -7.794 5.140 12.995 1.00 95.88 71 ASP A O 1
ATOM 530 N N . TYR A 1 72 ? -8.578 3.369 11.878 1.00 95.44 72 TYR A N 1
ATOM 531 C CA . TYR A 1 72 ? -9.172 4.175 10.819 1.00 95.44 72 TYR A CA 1
ATOM 532 C C . TYR A 1 72 ? -10.438 4.880 11.306 1.00 95.44 72 TYR A C 1
ATOM 534 O O . TYR A 1 72 ? -11.473 4.251 11.537 1.00 95.44 72 TYR A O 1
ATOM 542 N N . VAL A 1 73 ? -10.358 6.205 11.400 1.00 92.06 73 VAL A N 1
ATOM 543 C CA . VAL A 1 73 ? -11.497 7.081 11.670 1.00 92.06 73 VAL A CA 1
ATOM 544 C C . VAL A 1 73 ? -12.010 7.623 10.338 1.00 92.06 73 VAL A C 1
ATOM 546 O O . VAL A 1 73 ? -11.239 8.135 9.528 1.00 92.06 73 VAL A O 1
ATOM 549 N N . VAL A 1 74 ? -13.312 7.470 10.094 1.00 82.00 74 VAL A N 1
ATOM 550 C CA . VAL A 1 74 ? -13.979 8.127 8.966 1.00 82.00 74 VAL A CA 1
ATOM 551 C C . VAL A 1 74 ? -14.156 9.589 9.360 1.00 82.00 74 VAL A C 1
ATOM 553 O O . VAL A 1 74 ? -14.896 9.866 10.303 1.00 82.00 74 VAL A O 1
ATOM 556 N N . GLU A 1 75 ? -13.433 10.484 8.690 1.00 62.91 75 GLU A N 1
ATOM 557 C CA . GLU A 1 75 ? -13.685 11.930 8.767 1.00 62.91 75 GLU A CA 1
ATOM 558 C C . GLU A 1 75 ? -15.054 12.296 8.180 1.00 62.91 75 GLU A C 1
ATOM 560 O O . GLU A 1 75 ? -15.453 11.680 7.159 1.00 62.91 75 GLU A O 1
#

Secondary structure (DSSP, 8-state):
---------EEEEEEE-SSPPTT---SEEEEEEEESS-PPPTTEEEEES-TTEEESSSS--SS--EEEPTT----

Sequence (75 aa):
MNNLKLLTVPVRVGQAVGVGQAGRPKIITGFRTHSTPVLLAVGDMAELATEKYIPLSPILEGMVILKNNPDYVVE

InterPro domains:
  IPR041433 26S proteasome non-ATPase regulatory subunit RPN1, C-terminal [PF18051] (19-72)

Organism: Pisum sativum (NCBI:txid3888)

pLDDT: mean 87.77, std 12.59, range [46.69, 97.44]

Foldseek 3Di:
DDDDDDDKFKKWKAAADDCAPVVGRDRGPPTDIDIPPDDHDVRMAIDGPDPQWDWPDPGDDDDTDTDGDPPDDDD